Protein AF-A0A965FMN8-F1 (afdb_monomer_lite)

Foldseek 3Di:
DQDDQDDQDDPVCVVVVVVNVVNVVSVVVQVFQKWKDWDFQFKAFAQGKTKDKTFGAPDAPPPPKAKDKDDDPQFDPQWDKGWDQPHHRMIMIMTGRNDNGIDGRPGDMMMMTIGD

Radius of gyration: 18.47 Å; chains: 1; boun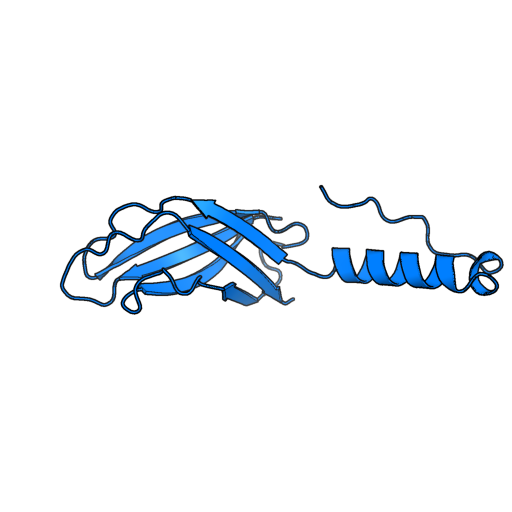ding box: 45×29×51 Å

Sequence (116 aa):
MATPLSAPPGVADLKNFRALESWHQAVQSMLKLTGSRTLDVGSIAAGTTGSFTVTVTGARADAGQTVQVGLPSTVDTGLVPWGTVTADDVVTVYLYNRTGSPIDPVSATYYVRVMP

Secondary structure (DSSP, 8-state):
-PPPPPPPP-TTGGG-HHHHHHHHHHHHHHH--EEEEEE----B-TT-EEEEEEE-TT--TTS--EEEEE--TTS-TTEEEEEEEEETTEEEEEEEE-SSS-B-PPSEEEEEEEE-

Structure (mmCIF, N/CA/C/O backbone):
data_AF-A0A965FMN8-F1
#
_entry.id   AF-A0A965FMN8-F1
#
loop_
_atom_site.group_PDB
_atom_site.id
_atom_site.type_symbol
_atom_site.label_atom_id
_atom_site.label_alt_id
_atom_site.label_comp_id
_atom_site.label_asym_id
_atom_site.label_entity_id
_atom_site.label_seq_id
_atom_site.pdbx_PDB_ins_code
_atom_site.Cartn_x
_atom_site.Cartn_y
_atom_site.Cartn_z
_atom_site.occupancy
_atom_site.B_iso_or_equiv
_atom_site.auth_seq_id
_atom_site.auth_comp_id
_atom_site.auth_asym_id
_atom_site.auth_atom_id
_atom_site.pdbx_PDB_model_num
ATOM 1 N N . MET A 1 1 ? 1.458 5.098 -15.069 1.00 37.97 1 MET A N 1
ATOM 2 C CA . MET A 1 1 ? 1.971 4.363 -16.245 1.00 37.97 1 MET A CA 1
ATOM 3 C C . MET A 1 1 ? 3.474 4.244 -16.082 1.00 37.97 1 MET A C 1
ATOM 5 O O . MET A 1 1 ? 4.097 5.263 -15.815 1.00 37.97 1 MET A O 1
ATOM 9 N N . ALA A 1 2 ? 4.039 3.039 -16.162 1.00 44.38 2 ALA A N 1
ATOM 10 C CA . ALA A 1 2 ? 5.490 2.871 -16.160 1.00 44.38 2 ALA A CA 1
ATOM 11 C C . ALA A 1 2 ? 6.053 3.451 -17.467 1.00 44.38 2 ALA A C 1
ATOM 13 O O . ALA A 1 2 ? 5.593 3.082 -18.547 1.00 44.38 2 ALA A O 1
ATOM 14 N N . THR A 1 3 ? 6.994 4.391 -17.376 1.00 49.03 3 THR A N 1
ATOM 15 C CA . THR A 1 3 ? 7.699 4.905 -18.554 1.00 49.03 3 THR A CA 1
ATOM 16 C C . THR A 1 3 ? 8.500 3.751 -19.157 1.00 49.03 3 THR A C 1
ATOM 18 O O . THR A 1 3 ? 9.293 3.152 -18.427 1.00 49.03 3 THR A O 1
ATOM 21 N N . PRO A 1 4 ? 8.303 3.392 -20.437 1.00 53.75 4 PRO A N 1
ATOM 22 C CA . PRO A 1 4 ? 9.082 2.328 -21.053 1.00 53.75 4 PRO A CA 1
ATOM 23 C C . PRO A 1 4 ? 10.566 2.700 -21.004 1.00 53.75 4 PRO A C 1
ATOM 25 O O . PRO A 1 4 ? 10.942 3.819 -21.362 1.00 53.75 4 PRO A O 1
ATOM 28 N N . LEU A 1 5 ? 11.398 1.771 -20.528 1.00 57.03 5 LEU A N 1
ATOM 29 C CA . LEU A 1 5 ? 12.841 1.958 -20.514 1.00 57.03 5 LEU A CA 1
ATOM 30 C C . LEU A 1 5 ? 13.320 2.109 -21.963 1.00 57.03 5 LEU A C 1
ATOM 32 O O . LEU A 1 5 ? 13.043 1.249 -22.801 1.00 57.03 5 LEU A O 1
ATOM 36 N N . SER A 1 6 ? 14.035 3.189 -22.269 1.00 65.31 6 SER A N 1
ATOM 37 C CA . SER A 1 6 ? 14.788 3.264 -23.519 1.00 65.31 6 SER A CA 1
ATOM 38 C C . SER A 1 6 ? 15.857 2.164 -23.543 1.00 65.31 6 SER A C 1
ATOM 40 O O . SER A 1 6 ? 16.299 1.682 -22.493 1.00 65.31 6 SER A O 1
ATOM 42 N N . ALA A 1 7 ? 16.252 1.737 -24.748 1.00 72.38 7 ALA A N 1
ATOM 43 C CA . ALA A 1 7 ? 17.309 0.745 -24.917 1.00 72.38 7 ALA A CA 1
ATOM 44 C C . ALA A 1 7 ? 18.569 1.147 -24.120 1.00 72.38 7 ALA A C 1
ATOM 46 O O . ALA A 1 7 ? 18.822 2.347 -23.968 1.00 72.38 7 ALA A O 1
ATOM 47 N N . PRO A 1 8 ? 19.347 0.175 -23.604 1.00 72.00 8 PRO A N 1
ATOM 48 C CA . PRO A 1 8 ? 20.572 0.473 -22.875 1.00 72.00 8 PRO A CA 1
ATOM 49 C C . PRO A 1 8 ? 21.473 1.408 -23.697 1.00 72.00 8 PRO A C 1
ATOM 51 O O . PRO A 1 8 ? 21.657 1.150 -24.891 1.00 72.00 8 PRO A O 1
ATOM 54 N N . PRO A 1 9 ? 22.021 2.480 -23.097 1.00 74.31 9 PRO A N 1
ATOM 55 C CA . PRO A 1 9 ? 22.861 3.429 -23.811 1.00 74.31 9 PRO A CA 1
ATOM 56 C C . PRO A 1 9 ? 24.091 2.722 -24.387 1.00 74.31 9 PRO A C 1
ATOM 58 O O . PRO A 1 9 ? 24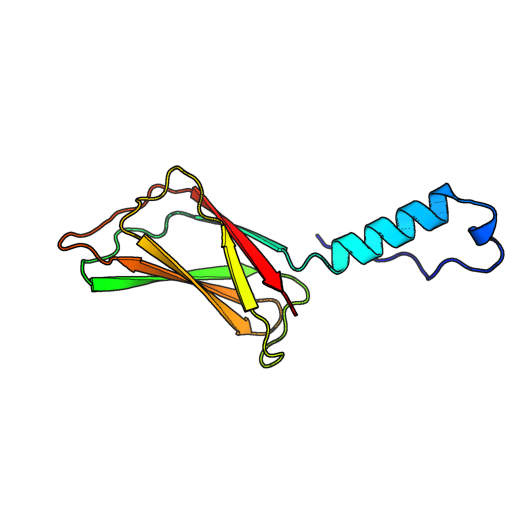.764 1.946 -23.704 1.00 74.31 9 PRO A O 1
ATOM 61 N N . GLY A 1 10 ? 24.370 2.977 -25.664 1.00 74.31 10 GLY A N 1
ATOM 62 C CA . GLY A 1 10 ? 25.506 2.400 -26.374 1.00 74.31 10 GLY A CA 1
ATOM 63 C C . GLY A 1 10 ? 26.791 3.204 -26.174 1.00 74.31 10 GLY A C 1
ATOM 64 O O . GLY A 1 10 ? 26.811 4.281 -25.580 1.00 74.31 10 GLY A O 1
ATOM 65 N N . VAL A 1 11 ? 27.895 2.722 -26.753 1.00 72.31 11 VAL A N 1
ATOM 66 C CA . VAL A 1 11 ? 29.205 3.407 -26.695 1.00 72.31 11 VAL A CA 1
ATOM 67 C C . VAL A 1 11 ? 29.182 4.835 -27.264 1.00 72.31 11 VAL A C 1
ATOM 69 O O . VAL A 1 11 ? 30.000 5.666 -26.876 1.00 72.31 11 VAL A O 1
ATOM 72 N N . ALA A 1 12 ? 28.238 5.139 -28.160 1.00 68.88 12 ALA A N 1
ATOM 73 C CA . ALA A 1 12 ? 28.027 6.479 -28.704 1.00 68.88 12 ALA A CA 1
ATOM 74 C C . ALA A 1 12 ? 27.345 7.429 -27.698 1.00 68.88 12 ALA A C 1
ATOM 76 O O . ALA A 1 12 ? 27.663 8.619 -27.668 1.00 68.88 12 ALA A O 1
ATOM 77 N N . ASP A 1 13 ? 26.476 6.899 -26.833 1.00 67.94 13 ASP A N 1
ATOM 78 C CA . ASP A 1 13 ? 25.702 7.660 -25.844 1.00 67.94 13 ASP A CA 1
ATOM 79 C C . ASP A 1 13 ? 26.523 8.013 -24.600 1.00 67.94 13 ASP A C 1
ATOM 81 O O . ASP A 1 13 ? 26.201 8.975 -23.907 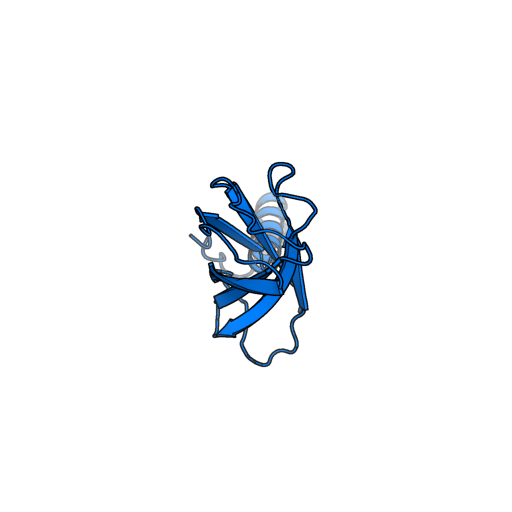1.00 67.94 13 ASP A O 1
ATOM 85 N N . LEU A 1 14 ? 27.643 7.317 -24.359 1.00 64.81 14 LEU A N 1
ATOM 86 C CA . LEU A 1 14 ? 28.608 7.663 -23.303 1.00 64.81 14 LEU A CA 1
ATOM 87 C C . LEU A 1 14 ? 29.132 9.102 -23.430 1.00 64.81 14 LEU A C 1
ATOM 89 O O . LEU A 1 14 ? 29.496 9.722 -22.433 1.00 64.81 14 LEU A O 1
ATOM 93 N N . LYS A 1 15 ? 29.161 9.650 -24.652 1.00 76.25 15 LYS A N 1
ATOM 94 C CA . LYS A 1 15 ? 29.563 11.043 -24.905 1.00 76.25 15 LYS A CA 1
ATOM 95 C C . LYS A 1 15 ? 28.436 12.046 -24.631 1.00 76.25 15 LYS A C 1
ATOM 97 O O . LYS A 1 15 ? 28.705 13.239 -24.518 1.00 76.25 15 LYS A O 1
ATOM 102 N N . ASN A 1 16 ? 27.192 11.582 -24.510 1.00 80.56 16 ASN A N 1
ATOM 103 C CA . ASN A 1 16 ? 26.020 12.393 -24.204 1.00 80.56 16 ASN A CA 1
ATOM 104 C C . ASN A 1 16 ? 25.553 12.138 -22.763 1.00 80.56 16 ASN A C 1
ATOM 106 O O . ASN A 1 16 ? 24.628 11.368 -22.500 1.00 80.56 16 ASN A O 1
ATOM 110 N N . PHE A 1 17 ? 26.184 12.837 -21.818 1.00 77.69 17 PHE A N 1
ATOM 111 C CA . PHE A 1 17 ? 25.937 12.663 -20.383 1.00 77.69 17 PHE A CA 1
ATOM 112 C C . PHE A 1 17 ? 24.455 12.795 -19.983 1.00 77.69 17 PHE A C 1
ATOM 114 O O . PHE A 1 17 ? 24.002 12.074 -19.100 1.00 77.69 17 PHE A O 1
ATOM 121 N N . ARG A 1 18 ? 23.675 13.658 -20.656 1.00 79.12 18 ARG A N 1
ATOM 122 C CA . ARG A 1 18 ? 22.247 13.869 -20.350 1.00 79.12 18 ARG A CA 1
ATOM 123 C C . ARG A 1 18 ? 21.384 12.665 -20.721 1.00 79.12 18 ARG A C 1
ATOM 125 O O . ARG A 1 18 ? 20.431 12.349 -20.009 1.00 79.12 18 ARG A O 1
ATOM 132 N N . ALA A 1 19 ? 21.706 12.001 -21.831 1.00 77.00 19 ALA A N 1
ATOM 133 C CA . ALA A 1 19 ? 21.002 10.796 -22.262 1.00 77.00 19 ALA A CA 1
ATOM 134 C C . ALA A 1 19 ? 21.281 9.628 -21.304 1.00 77.00 19 ALA A C 1
ATOM 136 O O . ALA A 1 19 ? 20.352 8.937 -20.886 1.00 77.00 19 ALA A O 1
ATOM 137 N N . LEU A 1 20 ? 22.542 9.474 -20.888 1.00 79.75 20 LEU A N 1
ATOM 138 C CA . LEU A 1 20 ? 22.956 8.476 -19.900 1.00 79.75 20 LEU A CA 1
ATOM 139 C C . LEU A 1 20 ? 22.295 8.711 -18.530 1.00 79.75 20 LEU A C 1
ATOM 141 O O . LEU A 1 20 ? 21.773 7.779 -17.922 1.00 79.75 20 LEU A O 1
ATOM 145 N N . GLU A 1 21 ? 22.278 9.959 -18.057 1.00 82.69 21 GLU A N 1
ATOM 146 C CA . GLU A 1 21 ? 21.626 10.338 -16.799 1.00 82.69 21 GLU A CA 1
ATOM 147 C C . GLU A 1 21 ? 20.123 10.036 -16.824 1.00 82.69 21 GLU A C 1
ATOM 149 O O . GLU A 1 21 ? 19.599 9.424 -15.893 1.00 82.69 21 GLU A O 1
ATOM 154 N N . SER A 1 22 ? 19.439 10.400 -17.911 1.00 80.06 22 SER A N 1
ATOM 155 C CA . SER A 1 22 ? 18.003 10.141 -18.073 1.00 80.06 22 SER A CA 1
ATOM 156 C C . SER A 1 22 ? 17.690 8.642 -18.046 1.00 80.06 22 SER A C 1
ATOM 158 O O . SER A 1 22 ? 16.703 8.227 -17.436 1.00 80.06 22 SER A O 1
ATOM 160 N N . TRP A 1 23 ? 18.548 7.813 -18.651 1.00 79.94 23 TRP A N 1
ATOM 161 C CA . TRP A 1 23 ? 18.410 6.357 -18.605 1.00 79.94 23 TRP A CA 1
ATOM 162 C C . TRP A 1 23 ? 18.608 5.803 -17.188 1.00 79.94 23 TRP A C 1
ATOM 164 O O . TRP A 1 23 ? 17.763 5.048 -16.710 1.00 79.94 23 TRP A O 1
ATOM 174 N N . HIS A 1 24 ? 19.654 6.224 -16.466 1.00 80.81 24 HIS A N 1
ATOM 175 C CA . HIS A 1 24 ? 19.859 5.810 -15.071 1.00 80.81 24 HIS A CA 1
ATOM 176 C C . HIS A 1 24 ? 18.698 6.220 -14.162 1.00 80.81 24 HIS A C 1
ATOM 178 O O . HIS A 1 24 ? 18.254 5.420 -13.338 1.00 80.81 24 HIS A O 1
ATOM 184 N N . GLN A 1 25 ? 18.170 7.436 -14.325 1.00 79.75 25 GLN A N 1
ATOM 185 C CA . GLN A 1 25 ? 17.001 7.897 -13.574 1.00 79.75 25 GLN A CA 1
ATOM 186 C C . GLN A 1 25 ? 15.750 7.072 -13.909 1.00 79.75 25 GLN A C 1
ATOM 188 O O . GLN A 1 25 ? 14.978 6.751 -13.005 1.00 79.75 25 GLN A O 1
ATOM 193 N N . ALA A 1 26 ? 15.565 6.674 -15.173 1.00 71.81 26 ALA A N 1
ATOM 194 C CA . ALA A 1 26 ? 14.474 5.793 -15.584 1.00 71.81 26 ALA A CA 1
ATOM 195 C C . ALA A 1 26 ? 14.607 4.389 -14.970 1.00 71.81 26 ALA A C 1
ATOM 197 O O . ALA A 1 26 ? 13.645 3.901 -14.375 1.00 71.81 26 ALA A O 1
ATOM 198 N N . VAL A 1 27 ? 15.801 3.782 -15.018 1.00 75.06 27 VAL A N 1
ATOM 199 C CA . VAL A 1 27 ? 16.093 2.496 -14.354 1.00 75.06 27 VAL A CA 1
ATOM 200 C C . VAL A 1 27 ? 15.830 2.599 -12.853 1.00 75.06 27 VAL A C 1
ATOM 202 O O . VAL A 1 27 ? 15.112 1.779 -12.287 1.00 75.06 27 VAL A O 1
ATOM 205 N N . GLN A 1 28 ? 16.357 3.637 -12.202 1.00 76.75 28 GLN A N 1
ATOM 206 C CA . GLN A 1 28 ? 16.166 3.857 -10.772 1.00 76.75 28 GLN A CA 1
ATOM 207 C C . GLN A 1 28 ? 14.686 4.051 -10.422 1.00 76.75 28 GLN A C 1
ATOM 209 O O . GLN A 1 28 ? 14.237 3.549 -9.397 1.00 76.75 28 GLN A O 1
ATOM 214 N N . SER A 1 29 ? 13.922 4.764 -11.252 1.00 67.25 29 SER A N 1
ATOM 215 C CA . SER A 1 29 ? 12.480 4.951 -11.069 1.00 67.25 29 SER A CA 1
ATOM 216 C C . SER A 1 29 ? 11.708 3.638 -11.214 1.00 67.25 29 SER A C 1
ATOM 218 O O . SER A 1 29 ? 10.820 3.370 -10.414 1.00 67.25 29 SER A O 1
ATOM 220 N N . MET A 1 30 ? 12.084 2.775 -12.163 1.00 65.38 30 MET A N 1
ATOM 221 C CA . MET A 1 30 ? 11.494 1.434 -12.287 1.00 65.38 30 MET A CA 1
ATOM 222 C C . MET A 1 30 ? 11.844 0.526 -11.103 1.00 65.38 30 MET A C 1
ATOM 224 O O . MET A 1 30 ? 11.021 -0.281 -10.685 1.00 65.38 30 MET A O 1
ATOM 228 N N . LEU A 1 31 ? 13.041 0.678 -10.532 1.00 70.88 31 LEU A N 1
ATOM 229 C CA . LEU A 1 31 ? 13.449 -0.030 -9.315 1.00 70.88 31 LEU A CA 1
ATOM 230 C C . LEU A 1 31 ? 12.814 0.549 -8.041 1.00 70.88 31 LEU A C 1
ATOM 232 O O . LEU A 1 31 ? 12.856 -0.094 -6.990 1.00 70.88 31 LEU A O 1
ATOM 236 N N . LYS A 1 32 ? 12.208 1.744 -8.096 1.00 76.81 32 LYS A N 1
ATOM 237 C CA . LYS A 1 32 ? 11.358 2.242 -7.009 1.00 76.81 32 LYS A CA 1
ATOM 238 C C . LYS A 1 32 ? 10.040 1.477 -7.063 1.00 76.81 32 LYS A C 1
ATOM 240 O O . LYS A 1 32 ? 9.070 1.928 -7.663 1.00 76.81 32 LYS A O 1
ATOM 245 N N . LEU A 1 33 ? 10.013 0.325 -6.396 1.00 85.31 33 LEU A N 1
ATOM 246 C CA . LEU A 1 33 ? 8.805 -0.461 -6.156 1.00 85.31 33 LEU A CA 1
ATOM 247 C C . LEU A 1 33 ? 7.884 0.299 -5.189 1.00 85.31 33 LEU A C 1
ATOM 249 O O . LEU A 1 33 ? 7.785 -0.004 -4.002 1.00 85.31 33 LEU A O 1
ATOM 253 N N . THR A 1 34 ? 7.258 1.360 -5.682 1.00 90.31 34 THR A N 1
ATOM 254 C CA . THR A 1 34 ? 6.361 2.224 -4.916 1.00 90.31 34 THR A CA 1
ATOM 255 C C . THR A 1 34 ? 4.997 2.284 -5.575 1.00 90.31 34 THR A C 1
ATOM 257 O O . THR A 1 34 ? 4.901 2.323 -6.800 1.00 90.31 34 THR A O 1
ATOM 260 N N . GLY A 1 35 ? 3.949 2.338 -4.765 1.00 89.50 35 GLY A N 1
ATOM 261 C CA . GLY A 1 35 ? 2.581 2.551 -5.218 1.00 89.50 35 GLY A CA 1
ATOM 262 C C . GLY A 1 35 ? 1.810 3.394 -4.218 1.00 89.50 35 GLY A C 1
ATOM 263 O O . GLY A 1 35 ? 2.225 3.571 -3.070 1.00 89.50 35 GLY A O 1
ATOM 264 N N . SER A 1 36 ? 0.682 3.932 -4.653 1.00 92.88 36 SER A N 1
ATOM 265 C CA . SER A 1 36 ? -0.242 4.621 -3.767 1.00 92.88 36 SER A CA 1
ATOM 266 C C . SER A 1 36 ? -1.677 4.378 -4.191 1.00 92.88 36 SER A C 1
ATOM 268 O O . SER A 1 36 ? -1.967 4.085 -5.353 1.00 92.88 36 SER A O 1
ATOM 270 N N . ARG A 1 37 ? -2.584 4.481 -3.223 1.00 92.62 37 ARG A N 1
ATOM 271 C CA . ARG A 1 37 ? -4.019 4.401 -3.469 1.00 92.62 37 ARG A CA 1
ATOM 272 C C . ARG A 1 37 ? -4.746 5.335 -2.521 1.00 92.62 37 ARG A C 1
ATOM 274 O O . ARG A 1 37 ? -4.501 5.315 -1.317 1.00 92.62 37 ARG A O 1
ATOM 281 N N . THR A 1 38 ? -5.648 6.133 -3.075 1.00 93.31 38 THR A N 1
ATOM 282 C CA . THR A 1 38 ? -6.606 6.918 -2.300 1.00 93.31 38 THR A CA 1
ATOM 283 C C . THR A 1 38 ? -7.878 6.105 -2.162 1.00 93.31 38 THR A C 1
ATOM 285 O O . THR A 1 38 ? -8.451 5.683 -3.169 1.00 93.31 38 THR A O 1
ATOM 288 N N . LEU A 1 39 ? -8.287 5.841 -0.927 1.00 92.69 39 LEU A N 1
ATOM 289 C CA . LEU A 1 39 ? -9.549 5.174 -0.647 1.00 92.69 39 LEU A CA 1
ATOM 290 C C . LEU A 1 39 ? -10.068 5.526 0.745 1.00 92.69 39 LEU A C 1
ATOM 292 O O . LEU A 1 39 ? -9.300 5.904 1.632 1.00 92.69 39 LEU A O 1
ATOM 296 N N . ASP A 1 40 ? -11.368 5.318 0.907 1.00 91.69 40 ASP A N 1
ATOM 297 C CA . ASP A 1 40 ? -12.023 5.133 2.192 1.00 91.69 40 ASP A CA 1
ATOM 298 C C . ASP A 1 40 ? -12.018 3.633 2.527 1.00 91.69 40 ASP A C 1
ATOM 300 O O . ASP A 1 40 ? -12.449 2.813 1.711 1.00 91.69 40 ASP A O 1
ATOM 304 N N . VAL A 1 41 ? -11.464 3.271 3.685 1.00 88.06 41 VAL A N 1
ATOM 305 C CA . VAL A 1 41 ? -11.405 1.871 4.146 1.00 88.06 41 VAL A CA 1
ATOM 306 C C . VAL A 1 41 ? -12.721 1.470 4.827 1.00 88.06 41 VAL A C 1
ATOM 308 O O . VAL A 1 41 ? -13.013 0.278 4.934 1.00 88.06 41 VAL A O 1
ATOM 311 N N . GLY A 1 42 ? -13.529 2.454 5.233 1.00 90.56 42 GLY A N 1
ATOM 312 C CA . GLY A 1 42 ? -14.711 2.284 6.062 1.00 90.56 42 GLY A CA 1
ATOM 313 C C . GLY A 1 42 ? -14.377 1.909 7.506 1.00 90.56 42 GLY A C 1
ATOM 314 O O . GLY A 1 42 ? -13.222 1.696 7.884 1.00 90.56 42 GLY A O 1
ATOM 315 N N . SER A 1 43 ? -15.426 1.785 8.318 1.00 94.00 43 SER A N 1
ATOM 316 C CA . SER A 1 43 ? -15.294 1.492 9.743 1.00 94.00 43 SER A CA 1
ATOM 317 C C . SER A 1 43 ? -14.673 0.116 10.014 1.00 94.00 43 SER A C 1
ATOM 319 O O . SER A 1 43 ? -15.165 -0.918 9.557 1.00 94.00 43 SER A O 1
ATOM 321 N N . ILE A 1 44 ? -13.614 0.103 10.824 1.00 95.38 44 ILE A N 1
ATOM 322 C CA . ILE A 1 44 ? -12.912 -1.089 11.301 1.00 95.38 44 ILE A CA 1
ATOM 323 C C . ILE A 1 44 ? -13.290 -1.311 12.766 1.00 95.38 44 ILE A C 1
ATOM 325 O O . ILE A 1 44 ? -12.953 -0.507 13.642 1.00 95.38 44 ILE A O 1
ATOM 329 N N . ALA A 1 45 ? -13.972 -2.421 13.052 1.00 95.69 45 ALA A N 1
ATOM 330 C CA . ALA A 1 45 ? -14.393 -2.773 14.406 1.00 95.69 45 ALA A CA 1
ATOM 331 C C . ALA A 1 45 ? -13.197 -2.991 15.354 1.00 95.69 45 ALA A C 1
ATOM 333 O O . ALA A 1 45 ? -12.088 -3.325 14.925 1.00 95.69 45 ALA A O 1
ATOM 334 N N . ALA A 1 46 ? -13.433 -2.828 16.656 1.00 95.38 46 ALA A N 1
ATOM 335 C CA . ALA A 1 46 ? -12.425 -3.037 17.694 1.00 95.38 46 ALA A CA 1
ATOM 336 C C . ALA A 1 46 ? -11.811 -4.446 17.615 1.00 95.38 46 ALA A C 1
ATOM 338 O O . ALA A 1 46 ? -12.537 -5.436 17.523 1.00 95.38 46 ALA A O 1
ATOM 339 N N . GLY A 1 47 ? -10.478 -4.539 17.640 1.00 93.38 47 GLY A N 1
ATOM 340 C CA . GLY A 1 47 ? -9.755 -5.813 17.571 1.00 93.38 47 GLY A CA 1
ATOM 341 C C . GLY A 1 47 ? -9.818 -6.521 16.214 1.00 93.38 47 GLY A C 1
ATOM 342 O O . GLY A 1 47 ? -9.428 -7.684 16.123 1.00 93.38 47 GLY A O 1
ATOM 343 N N . THR A 1 48 ? -10.300 -5.855 15.160 1.00 95.94 48 THR A N 1
ATOM 344 C CA . THR A 1 48 ? -10.388 -6.427 13.806 1.00 95.94 48 THR A CA 1
ATOM 345 C C . THR A 1 48 ? -9.429 -5.752 12.829 1.00 95.94 48 THR A C 1
ATOM 347 O O . THR A 1 48 ? -8.762 -4.762 13.148 1.00 95.94 48 THR A O 1
ATOM 350 N N . THR A 1 49 ? -9.336 -6.320 11.626 1.00 95.88 49 THR A N 1
ATOM 351 C CA . THR A 1 49 ? -8.446 -5.856 10.564 1.00 95.88 49 THR A CA 1
ATOM 352 C C . THR A 1 49 ? -9.247 -5.486 9.324 1.00 95.88 49 THR A C 1
ATOM 354 O O . THR A 1 49 ? -9.969 -6.319 8.782 1.00 95.88 49 THR A O 1
ATOM 357 N N . GLY A 1 50 ? -9.077 -4.250 8.856 1.00 93.94 50 GLY A N 1
ATOM 358 C CA . GLY A 1 50 ? -9.470 -3.842 7.509 1.00 93.94 50 GLY A CA 1
ATOM 359 C C . GLY A 1 50 ? -8.330 -4.098 6.524 1.00 93.94 50 GLY A C 1
ATOM 360 O O . GLY A 1 50 ? -7.159 -4.047 6.904 1.00 93.94 50 GLY A O 1
ATOM 361 N N . SER A 1 51 ? -8.644 -4.362 5.257 1.00 94.75 51 SER A N 1
ATOM 362 C CA . SER A 1 51 ? -7.624 -4.602 4.229 1.00 94.75 51 SER A CA 1
ATOM 363 C C . SER A 1 51 ? -8.008 -4.024 2.877 1.00 94.75 51 SER A C 1
ATOM 365 O O . SER A 1 51 ? -9.180 -4.037 2.502 1.00 94.75 51 SER A O 1
ATOM 367 N N . PHE A 1 52 ? -7.011 -3.592 2.112 1.00 94.25 52 PHE A N 1
ATOM 368 C CA . PHE A 1 52 ? -7.176 -3.141 0.734 1.00 94.25 52 PHE A CA 1
ATOM 369 C C . PHE A 1 52 ? -5.918 -3.424 -0.087 1.00 94.25 52 PHE A C 1
ATOM 371 O O . PHE A 1 52 ? -4.833 -3.636 0.447 1.00 94.25 52 PHE A O 1
ATOM 378 N N . THR A 1 53 ? -6.052 -3.406 -1.409 1.00 95.88 53 THR A N 1
ATOM 379 C CA . THR A 1 53 ? -4.947 -3.680 -2.334 1.00 95.88 53 THR A CA 1
ATOM 380 C C . THR A 1 53 ? -4.369 -2.402 -2.936 1.00 95.88 53 THR A C 1
ATOM 382 O O . THR A 1 53 ? -5.089 -1.436 -3.193 1.00 95.88 53 THR A O 1
ATOM 385 N N . VAL A 1 54 ? -3.067 -2.393 -3.198 1.00 94.00 54 VAL A N 1
ATOM 386 C CA . VAL A 1 54 ? -2.340 -1.330 -3.897 1.00 94.00 54 VAL A CA 1
ATOM 387 C C . VAL A 1 54 ? -1.502 -1.973 -4.993 1.00 94.00 54 VAL A C 1
ATOM 389 O O . VAL A 1 54 ? -0.810 -2.963 -4.759 1.00 94.00 54 VAL A O 1
ATOM 392 N N . THR A 1 55 ? -1.557 -1.410 -6.196 1.00 93.12 55 THR A N 1
ATOM 393 C CA . THR A 1 55 ? -0.731 -1.870 -7.314 1.00 93.12 55 THR A CA 1
ATOM 394 C C . THR A 1 55 ? 0.680 -1.306 -7.169 1.00 93.12 55 THR A C 1
ATOM 396 O O . THR A 1 55 ? 0.859 -0.087 -7.114 1.00 93.12 55 THR A O 1
ATOM 399 N N . VAL A 1 56 ? 1.677 -2.188 -7.116 1.00 89.94 56 VAL A N 1
ATOM 400 C CA . VAL A 1 56 ? 3.103 -1.839 -7.075 1.00 89.94 56 VAL A CA 1
ATOM 401 C C . VAL A 1 56 ? 3.811 -2.628 -8.165 1.00 89.94 56 VAL A C 1
ATOM 403 O O . VAL A 1 56 ? 4.179 -3.782 -7.975 1.00 89.94 56 VAL A O 1
ATOM 406 N N . THR A 1 57 ? 3.991 -2.008 -9.327 1.00 87.50 57 THR A N 1
ATOM 407 C CA . THR A 1 57 ? 4.626 -2.660 -10.477 1.00 87.50 57 THR A CA 1
ATOM 408 C C . THR A 1 57 ? 6.056 -3.090 -10.142 1.00 87.50 57 THR A C 1
ATOM 410 O O . THR A 1 57 ? 6.842 -2.295 -9.634 1.00 87.50 57 THR A O 1
ATOM 413 N N . GLY A 1 58 ? 6.385 -4.346 -10.438 1.00 82.62 58 GLY A N 1
ATOM 414 C CA . GLY A 1 58 ? 7.660 -4.990 -10.125 1.00 82.62 58 GLY A CA 1
ATOM 415 C C . GLY A 1 58 ? 7.676 -5.754 -8.797 1.00 82.62 58 GLY A C 1
ATOM 416 O O . GLY A 1 58 ? 8.650 -6.457 -8.529 1.00 82.62 58 GLY A O 1
ATOM 417 N N . ALA A 1 59 ? 6.622 -5.665 -7.977 1.00 86.38 59 ALA A N 1
ATOM 418 C CA . ALA A 1 59 ? 6.467 -6.556 -6.830 1.00 86.38 59 ALA A CA 1
ATOM 419 C C . ALA A 1 59 ? 6.235 -7.994 -7.325 1.00 86.38 59 ALA A C 1
ATOM 421 O O . ALA A 1 59 ? 5.561 -8.213 -8.337 1.00 86.38 59 ALA A O 1
ATOM 422 N N . ARG A 1 60 ? 6.824 -8.975 -6.648 1.00 86.94 60 ARG A N 1
ATOM 423 C CA . ARG A 1 60 ? 6.730 -10.390 -7.018 1.00 86.94 60 ARG A CA 1
ATOM 424 C C . ARG A 1 60 ? 6.251 -11.199 -5.834 1.00 86.94 60 ARG A C 1
ATOM 426 O O . ARG A 1 60 ? 6.797 -11.064 -4.734 1.00 86.94 60 ARG A O 1
ATOM 433 N N . ALA A 1 61 ? 5.247 -12.037 -6.076 1.00 82.44 61 ALA A N 1
ATOM 434 C CA . ALA A 1 61 ? 4.867 -13.042 -5.097 1.00 82.44 61 ALA A CA 1
ATOM 435 C C . ALA A 1 61 ? 6.090 -13.926 -4.788 1.00 82.44 61 ALA A C 1
ATOM 437 O O . ALA A 1 61 ? 6.930 -14.168 -5.655 1.00 82.44 61 ALA A O 1
ATOM 438 N N . ASP A 1 62 ? 6.232 -14.336 -3.529 1.00 81.25 62 ASP A N 1
ATOM 439 C CA . ASP A 1 62 ? 7.270 -15.270 -3.065 1.00 81.25 62 ASP A CA 1
ATOM 440 C C . ASP A 1 62 ? 8.735 -14.801 -3.171 1.00 81.25 62 ASP A C 1
ATOM 442 O O . ASP A 1 62 ? 9.652 -15.551 -2.841 1.00 81.25 62 ASP A O 1
ATOM 446 N N . ALA A 1 63 ? 8.993 -13.539 -3.530 1.00 82.62 63 ALA A N 1
ATOM 447 C CA . ALA A 1 63 ? 10.349 -12.981 -3.575 1.00 82.62 63 ALA A CA 1
ATOM 448 C C . ALA A 1 63 ? 10.884 -12.514 -2.201 1.00 82.62 63 ALA A C 1
ATOM 450 O O . ALA A 1 63 ? 11.908 -11.842 -2.142 1.00 82.62 63 ALA A O 1
ATOM 451 N N . GLY A 1 64 ? 10.196 -12.833 -1.095 1.00 80.88 64 GLY A N 1
ATOM 452 C CA . GLY A 1 64 ? 10.621 -12.456 0.264 1.00 80.88 64 GLY A CA 1
ATOM 453 C C . GLY A 1 64 ? 10.631 -10.945 0.534 1.00 80.88 64 GLY A C 1
ATOM 454 O O . GLY A 1 64 ? 11.269 -10.495 1.482 1.00 80.88 64 GLY A O 1
ATOM 455 N N . GLN A 1 65 ? 9.930 -10.166 -0.293 1.00 85.75 65 GLN A N 1
ATOM 456 C CA . GLN A 1 65 ? 9.988 -8.708 -0.268 1.00 85.75 65 GLN A CA 1
ATOM 457 C C . GLN A 1 65 ? 9.316 -8.146 0.986 1.00 85.75 65 GLN A C 1
ATOM 459 O O . GLN A 1 65 ? 8.226 -8.571 1.382 1.00 85.75 65 GLN A O 1
ATOM 464 N N . THR A 1 66 ? 9.935 -7.132 1.582 1.00 89.75 66 THR A N 1
ATOM 465 C CA . THR A 1 66 ? 9.354 -6.416 2.722 1.00 89.75 66 THR A CA 1
ATOM 466 C C . THR A 1 66 ? 8.525 -5.233 2.240 1.00 89.75 66 THR A C 1
ATOM 468 O O . THR A 1 66 ? 8.835 -4.595 1.234 1.00 89.75 66 THR A O 1
ATOM 471 N N . VAL A 1 67 ? 7.440 -4.931 2.953 1.00 92.88 67 VAL A N 1
ATOM 472 C CA . VAL A 1 67 ? 6.536 -3.833 2.604 1.00 92.88 67 VAL A CA 1
ATOM 473 C C . VAL A 1 67 ? 6.544 -2.796 3.712 1.00 92.88 67 VAL A C 1
ATOM 475 O O . VAL A 1 67 ? 6.153 -3.066 4.845 1.00 92.88 67 VAL A O 1
ATOM 478 N N . GLN A 1 68 ? 6.934 -1.578 3.359 1.00 92.75 68 GLN A N 1
ATOM 479 C CA . GLN A 1 68 ? 6.771 -0.408 4.201 1.00 92.75 68 GLN A CA 1
ATOM 480 C C . GLN A 1 68 ? 5.496 0.333 3.794 1.00 92.75 68 GLN A C 1
ATOM 482 O O . GLN A 1 68 ? 5.336 0.744 2.641 1.00 92.75 68 GLN A O 1
ATOM 487 N N . VAL A 1 69 ? 4.602 0.537 4.760 1.00 92.62 69 VAL A N 1
ATOM 488 C CA . VAL A 1 69 ? 3.367 1.305 4.579 1.00 92.62 69 VAL A CA 1
ATOM 489 C C . VAL A 1 69 ? 3.569 2.711 5.138 1.00 92.62 69 VAL A C 1
ATOM 491 O O . VAL A 1 69 ? 3.914 2.887 6.305 1.00 92.62 69 VAL A O 1
ATOM 494 N N . GLY A 1 70 ? 3.369 3.718 4.294 1.00 89.94 70 GLY A N 1
ATOM 495 C CA . GLY A 1 70 ? 3.321 5.124 4.673 1.00 89.94 70 GLY A CA 1
ATOM 496 C C . GLY A 1 70 ? 1.879 5.551 4.916 1.00 89.94 70 GLY A C 1
ATOM 497 O O . GLY A 1 70 ? 1.096 5.664 3.970 1.00 89.94 70 GLY A O 1
ATOM 498 N N . LEU A 1 71 ? 1.542 5.796 6.182 1.00 86.88 71 LEU A N 1
ATOM 499 C CA . LEU A 1 71 ? 0.259 6.367 6.576 1.00 86.88 71 LEU A CA 1
ATOM 500 C C . LEU A 1 71 ? 0.298 7.899 6.458 1.00 86.88 71 LEU A C 1
ATOM 502 O O . LEU A 1 71 ? 1.277 8.514 6.889 1.00 86.88 71 LEU A O 1
ATOM 506 N N . PRO A 1 72 ? -0.751 8.536 5.920 1.00 85.88 72 PRO A N 1
ATOM 507 C CA . PRO A 1 72 ? -0.905 9.978 6.026 1.00 85.88 72 PRO A CA 1
ATOM 508 C C . PRO A 1 72 ? -1.200 10.374 7.479 1.00 85.88 72 PRO A C 1
ATOM 510 O O . PRO A 1 72 ? -1.812 9.618 8.231 1.00 85.88 72 PRO A O 1
ATOM 513 N N . SER A 1 73 ? -0.801 11.587 7.869 1.00 85.19 73 SER A N 1
ATOM 514 C CA . SER A 1 73 ? -0.969 12.110 9.237 1.00 85.19 73 SER A CA 1
ATOM 515 C C . SER A 1 73 ? -2.427 12.238 9.691 1.00 85.19 73 SER A C 1
ATOM 517 O O . SER A 1 73 ? -2.683 12.465 10.868 1.00 85.19 73 SER A O 1
ATOM 519 N N . THR A 1 74 ? -3.375 12.121 8.761 1.00 83.50 74 THR A N 1
ATOM 520 C CA . THR A 1 74 ? -4.818 12.161 9.009 1.00 83.50 74 THR A CA 1
ATOM 521 C C . THR A 1 74 ? -5.389 10.830 9.496 1.00 83.50 74 THR A C 1
ATOM 523 O O . THR A 1 74 ? -6.534 10.806 9.936 1.00 83.50 74 THR A O 1
ATOM 526 N N . VAL A 1 75 ? -4.643 9.723 9.387 1.00 84.56 75 VAL A N 1
ATOM 527 C CA . VAL A 1 75 ? -5.101 8.405 9.850 1.00 84.56 75 VAL A CA 1
ATOM 528 C C . VAL A 1 75 ? -4.915 8.284 11.362 1.00 84.56 75 VAL A C 1
ATOM 530 O O . VAL A 1 75 ? -3.895 8.698 11.909 1.00 84.56 75 VAL A O 1
ATOM 533 N N . ASP A 1 76 ? -5.912 7.701 12.031 1.00 88.19 76 ASP A N 1
ATOM 534 C CA . ASP A 1 76 ? -5.928 7.522 13.481 1.00 88.19 76 ASP A CA 1
ATOM 535 C C . ASP A 1 76 ? -4.740 6.674 13.979 1.00 88.19 76 ASP A C 1
ATOM 537 O O . ASP A 1 76 ? -4.436 5.602 13.451 1.00 88.19 76 ASP A O 1
ATOM 541 N N . THR A 1 77 ? -4.086 7.135 15.048 1.00 88.00 77 THR A N 1
ATOM 542 C CA . THR A 1 77 ? -2.932 6.471 15.688 1.00 88.00 77 THR A CA 1
ATOM 543 C C . THR A 1 77 ? -3.255 5.129 16.369 1.00 88.00 77 THR A C 1
ATOM 545 O O . THR A 1 77 ? -2.355 4.396 16.794 1.00 88.00 77 THR A O 1
ATOM 548 N N . GLY A 1 78 ? -4.538 4.795 16.503 1.00 90.31 78 GLY A N 1
ATOM 549 C CA . GLY A 1 78 ? -5.043 3.495 16.930 1.00 90.31 78 GLY A CA 1
ATOM 550 C C . GLY A 1 78 ? -4.934 2.409 15.856 1.00 90.31 78 GLY A C 1
ATOM 551 O O . GLY A 1 78 ? -5.098 1.231 16.180 1.00 90.31 78 GLY A O 1
ATOM 552 N N . LEU A 1 79 ? -4.624 2.770 14.607 1.00 92.25 79 LEU A N 1
ATOM 553 C CA . LEU A 1 79 ? -4.442 1.820 13.514 1.00 92.25 79 LEU A CA 1
ATOM 554 C C . LEU A 1 79 ? -2.973 1.424 13.354 1.00 92.25 79 LEU A C 1
ATOM 556 O O . LEU A 1 79 ? -2.086 2.267 13.225 1.00 92.25 79 LEU A O 1
ATOM 560 N N . VAL A 1 80 ? -2.721 0.116 13.333 1.00 93.50 80 VAL A N 1
ATOM 561 C CA . VAL A 1 80 ? -1.392 -0.458 13.085 1.00 93.50 80 VAL A CA 1
ATOM 562 C C . VAL A 1 80 ? -1.351 -0.996 11.655 1.00 93.50 80 VAL A C 1
ATOM 564 O O . VAL A 1 80 ? -2.077 -1.950 11.361 1.00 93.50 80 VAL A O 1
ATOM 567 N N . PRO A 1 81 ? -0.539 -0.409 10.757 1.00 93.38 81 PRO A N 1
ATOM 568 C CA . PRO A 1 81 ? -0.451 -0.850 9.377 1.00 93.38 81 PRO A CA 1
ATOM 569 C C . PRO A 1 81 ? 0.597 -1.954 9.195 1.00 93.38 81 PRO A C 1
ATOM 571 O O . PRO A 1 81 ? 1.672 -1.917 9.794 1.00 93.38 81 PRO A O 1
ATOM 574 N N . TRP A 1 82 ? 0.337 -2.884 8.283 1.00 94.19 82 TRP A N 1
ATOM 575 C CA . TRP A 1 82 ? 1.372 -3.706 7.647 1.00 94.19 82 TRP A CA 1
ATOM 576 C C . TRP A 1 82 ? 0.948 -4.039 6.222 1.00 94.19 82 TRP A C 1
ATOM 578 O O . TRP A 1 82 ? -0.199 -3.818 5.835 1.00 94.19 82 TRP A O 1
ATOM 588 N N . GLY A 1 83 ? 1.872 -4.549 5.416 1.00 93.69 83 GLY A N 1
ATOM 589 C CA . GLY A 1 83 ? 1.556 -4.978 4.063 1.00 93.69 83 GLY A CA 1
ATOM 590 C C . GLY A 1 83 ? 2.287 -6.249 3.678 1.00 93.69 83 GLY A C 1
ATOM 591 O O . GLY A 1 83 ? 3.326 -6.581 4.246 1.00 93.69 83 GLY A O 1
ATOM 592 N N . THR A 1 84 ? 1.731 -6.958 2.704 1.00 93.94 84 THR A N 1
ATOM 593 C CA . THR A 1 84 ? 2.321 -8.166 2.121 1.00 93.94 84 THR A CA 1
ATOM 594 C C . THR A 1 84 ? 2.112 -8.153 0.615 1.00 93.94 84 THR A C 1
ATOM 596 O O . THR A 1 84 ? 1.033 -7.784 0.146 1.00 93.94 84 THR A O 1
ATOM 599 N N . VAL A 1 85 ? 3.107 -8.591 -0.152 1.00 93.69 85 VAL A N 1
ATOM 600 C CA . VAL A 1 85 ? 2.924 -8.857 -1.584 1.00 93.69 85 VAL A CA 1
ATOM 601 C C . VAL A 1 85 ? 2.101 -10.137 -1.711 1.00 93.69 85 VAL A C 1
ATOM 603 O O . VAL A 1 85 ? 2.555 -11.200 -1.302 1.00 93.69 85 VAL A O 1
ATOM 606 N N . THR A 1 86 ? 0.864 -10.030 -2.193 1.00 92.38 86 THR A N 1
ATOM 607 C CA . THR A 1 86 ? -0.075 -11.169 -2.258 1.00 92.38 86 THR A CA 1
ATOM 608 C C . THR A 1 86 ? -0.186 -11.772 -3.651 1.00 92.38 86 THR A C 1
ATOM 610 O O . THR A 1 86 ? -0.656 -12.895 -3.792 1.00 92.38 86 THR A O 1
ATOM 613 N N . ALA A 1 87 ? 0.211 -11.023 -4.676 1.00 91.06 87 ALA A N 1
ATOM 614 C CA . ALA A 1 87 ? 0.327 -11.484 -6.051 1.00 91.06 87 ALA A CA 1
ATOM 615 C C . ALA A 1 87 ? 1.342 -10.601 -6.787 1.00 91.06 87 ALA A C 1
ATOM 617 O O . ALA A 1 87 ? 1.753 -9.554 -6.276 1.00 91.06 87 ALA A O 1
ATOM 618 N N . ASP A 1 88 ? 1.727 -11.006 -7.993 1.00 88.00 88 ASP A N 1
ATOM 619 C CA . ASP A 1 88 ? 2.573 -10.178 -8.845 1.00 88.00 88 ASP A CA 1
ATOM 620 C C . ASP A 1 88 ? 1.942 -8.803 -9.065 1.00 88.00 88 ASP A C 1
ATOM 622 O O . ASP A 1 88 ? 0.753 -8.672 -9.353 1.00 88.00 88 ASP A O 1
ATOM 626 N N . ASP A 1 89 ? 2.761 -7.772 -8.873 1.00 89.44 89 ASP A N 1
ATOM 627 C CA . ASP A 1 89 ? 2.398 -6.359 -8.932 1.00 89.44 89 ASP A CA 1
ATOM 628 C C . ASP A 1 89 ? 1.305 -5.911 -7.930 1.00 89.44 89 ASP A C 1
ATOM 630 O O . ASP A 1 89 ? 0.804 -4.782 -8.018 1.00 89.44 89 ASP A O 1
ATOM 634 N N . VAL A 1 90 ? 0.943 -6.752 -6.949 1.00 92.75 90 VAL A N 1
ATOM 635 C CA . VAL A 1 90 ? -0.145 -6.499 -5.990 1.00 92.75 90 VAL A CA 1
ATOM 636 C C . VAL A 1 90 ? 0.333 -6.619 -4.546 1.00 92.75 90 VAL A C 1
ATOM 638 O O . VAL A 1 90 ? 0.730 -7.684 -4.067 1.00 92.75 90 VAL A O 1
ATOM 641 N N . VAL A 1 91 ? 0.182 -5.522 -3.807 1.00 94.50 91 VAL A N 1
ATOM 642 C CA . VAL A 1 91 ? 0.395 -5.469 -2.361 1.00 94.50 91 VAL A CA 1
ATOM 643 C C . VAL A 1 91 ? -0.944 -5.360 -1.652 1.00 94.50 91 VAL A C 1
ATOM 645 O O . VAL A 1 91 ? -1.733 -4.466 -1.951 1.00 94.50 91 VAL A O 1
ATOM 648 N N . THR A 1 92 ? -1.189 -6.228 -0.678 1.00 95.69 92 THR A N 1
ATOM 649 C CA . THR A 1 92 ? -2.301 -6.067 0.262 1.00 95.69 92 THR A CA 1
ATOM 650 C C . THR A 1 92 ? -1.802 -5.332 1.495 1.00 95.69 92 THR A C 1
ATOM 652 O O . THR A 1 92 ? -0.819 -5.741 2.111 1.00 95.69 92 THR A O 1
ATOM 655 N N . VAL A 1 93 ? -2.469 -4.234 1.833 1.00 95.06 93 VAL A N 1
ATOM 656 C CA . VAL A 1 93 ? -2.256 -3.457 3.052 1.00 95.06 93 VAL A CA 1
ATOM 657 C C . VAL A 1 93 ? -3.347 -3.821 4.044 1.00 95.06 93 VAL A C 1
ATOM 659 O O . VAL A 1 93 ? -4.522 -3.906 3.687 1.00 95.06 93 VAL A O 1
ATOM 662 N N . TYR A 1 94 ? -2.949 -4.002 5.292 1.00 95.00 94 TYR A N 1
ATOM 663 C CA . TYR A 1 94 ? -3.814 -4.311 6.414 1.00 95.00 94 TYR A CA 1
ATOM 664 C C . TYR A 1 94 ? -3.723 -3.196 7.449 1.00 95.00 94 TYR A C 1
ATOM 666 O O . TYR A 1 94 ? -2.643 -2.654 7.695 1.00 95.00 94 TYR A O 1
ATOM 674 N N . LEU A 1 95 ? -4.856 -2.876 8.065 1.00 94.81 95 LEU A N 1
ATOM 675 C CA . LEU A 1 95 ? -4.982 -1.915 9.153 1.00 94.81 95 LEU A CA 1
ATOM 676 C C . LEU A 1 95 ? -5.649 -2.614 10.335 1.00 94.81 95 LEU A C 1
ATOM 678 O O . LEU A 1 95 ? -6.833 -2.947 10.276 1.00 94.81 95 LEU A O 1
ATOM 682 N N . TYR A 1 96 ? -4.895 -2.852 11.405 1.00 95.25 96 TYR A N 1
ATOM 683 C CA . TYR A 1 96 ? -5.427 -3.437 12.636 1.00 95.25 96 TYR A CA 1
ATOM 684 C C . TYR A 1 96 ? -5.858 -2.347 13.607 1.00 95.25 96 TYR A C 1
ATOM 686 O O . TYR A 1 96 ? -5.054 -1.489 13.979 1.00 95.25 96 TYR A O 1
ATOM 694 N N . ASN A 1 97 ? -7.113 -2.414 14.048 1.00 95.81 97 ASN A N 1
ATOM 695 C CA . ASN A 1 97 ? -7.629 -1.552 15.099 1.00 95.81 97 ASN A CA 1
ATOM 696 C C . ASN A 1 97 ? -7.309 -2.154 16.472 1.00 95.81 97 ASN A C 1
ATOM 698 O O . ASN A 1 97 ? -7.990 -3.065 16.944 1.00 95.81 97 ASN A O 1
ATOM 702 N N . ARG A 1 98 ? -6.286 -1.603 17.133 1.00 94.75 98 ARG A N 1
ATOM 703 C CA . ARG A 1 98 ? -5.850 -2.058 18.466 1.00 94.75 98 ARG A CA 1
ATOM 704 C C . ARG A 1 98 ? -6.672 -1.482 19.624 1.00 94.75 98 ARG A C 1
ATOM 706 O O . ARG A 1 98 ? -6.323 -1.705 20.781 1.00 94.75 98 ARG A O 1
ATOM 713 N N . THR A 1 99 ? -7.680 -0.664 19.333 1.00 94.31 99 THR A N 1
ATOM 714 C CA . THR A 1 99 ? -8.455 0.057 20.349 1.00 94.31 99 THR A CA 1
ATOM 715 C C . THR A 1 99 ? -9.688 -0.734 20.794 1.00 94.31 99 THR A C 1
ATOM 717 O O . THR A 1 99 ? -10.003 -1.787 20.242 1.00 94.31 99 THR A O 1
ATOM 720 N N . GLY A 1 100 ? -10.383 -0.225 21.817 1.00 93.62 100 GLY A N 1
ATOM 721 C CA . GLY A 1 100 ? -11.626 -0.809 22.334 1.00 93.62 100 GLY A CA 1
ATOM 722 C C . GLY A 1 100 ? -12.899 -0.368 21.605 1.00 93.62 100 GLY A C 1
ATOM 723 O O . GLY A 1 100 ? -13.978 -0.828 21.967 1.00 93.62 100 GLY A O 1
ATOM 724 N N . SER A 1 101 ? -12.789 0.500 20.594 1.00 93.56 101 SER A N 1
ATOM 725 C CA . SER A 1 101 ? -13.928 1.056 19.854 1.00 93.56 101 SER A CA 1
ATOM 726 C C . SER A 1 101 ? -13.693 0.968 18.345 1.00 93.56 101 SER A C 1
ATOM 728 O O . SER A 1 101 ? -12.544 0.901 17.909 1.00 93.56 101 SER A O 1
ATOM 730 N N . PRO A 1 102 ? -14.747 0.971 17.513 1.00 93.81 102 PRO A N 1
ATOM 731 C CA . PRO A 1 102 ? -14.582 1.081 16.069 1.00 93.81 102 PRO A CA 1
ATOM 732 C C . PRO A 1 102 ? -13.863 2.380 15.679 1.00 93.81 102 PRO A C 1
ATOM 734 O O . PRO A 1 102 ? -14.110 3.427 16.277 1.00 93.81 102 PRO A O 1
ATOM 737 N N . ILE A 1 103 ? -13.002 2.305 14.664 1.00 94.69 103 ILE A N 1
ATOM 738 C CA . ILE A 1 103 ? -12.341 3.462 14.047 1.00 94.69 103 ILE A CA 1
ATOM 739 C C . ILE A 1 103 ? -12.811 3.544 12.603 1.00 94.69 103 ILE A C 1
ATOM 741 O O . ILE A 1 103 ? -12.749 2.549 11.886 1.00 94.69 103 ILE A O 1
ATOM 745 N N . ASP A 1 104 ? -13.249 4.724 12.178 1.00 92.81 104 ASP A N 1
ATOM 746 C CA . ASP A 1 104 ? -13.601 5.011 10.788 1.00 92.81 104 ASP A CA 1
ATOM 747 C C . ASP A 1 104 ? -12.587 6.008 10.202 1.00 92.81 104 ASP A C 1
ATOM 749 O O . ASP A 1 104 ? -12.686 7.214 10.457 1.00 92.81 104 ASP A O 1
ATOM 753 N N . PRO A 1 105 ? -11.521 5.525 9.537 1.00 86.25 105 PRO A N 1
ATOM 754 C CA . PRO A 1 105 ? -10.505 6.397 8.979 1.00 86.25 105 PRO A CA 1
ATOM 755 C C . PRO A 1 105 ? -11.075 7.167 7.789 1.00 86.25 105 PRO A C 1
ATOM 757 O O . PRO A 1 105 ? -11.560 6.582 6.827 1.00 86.25 105 PRO A O 1
ATOM 760 N N . VAL A 1 106 ? -10.928 8.492 7.813 1.00 88.00 106 VAL A N 1
ATOM 761 C CA . VAL A 1 106 ? -11.278 9.337 6.666 1.00 88.00 106 VAL A CA 1
ATOM 762 C C . VAL A 1 106 ? -10.544 8.876 5.403 1.00 88.00 106 VAL A C 1
ATOM 764 O O . VAL A 1 106 ? -9.379 8.467 5.463 1.00 88.00 106 VAL A O 1
ATOM 767 N N . SER A 1 107 ? -11.206 8.999 4.248 1.00 90.75 107 SER A N 1
ATOM 768 C CA . SER A 1 107 ? -10.588 8.763 2.941 1.00 90.75 107 SER A CA 1
ATOM 769 C C . SER A 1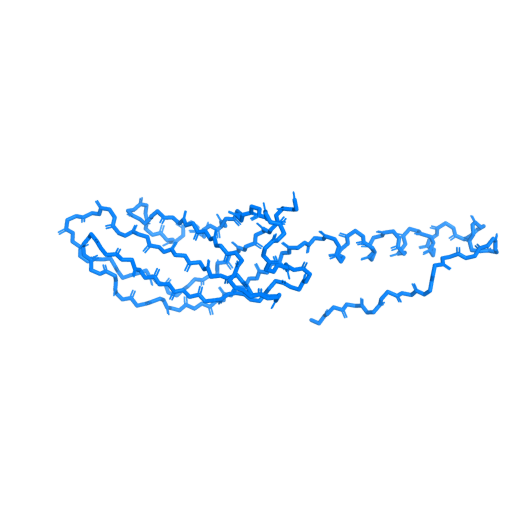 107 ? -9.237 9.473 2.833 1.00 90.75 107 SER A C 1
ATOM 771 O O . SER A 1 107 ? -9.153 10.701 2.921 1.00 90.75 107 SER A O 1
ATOM 773 N N . ALA A 1 1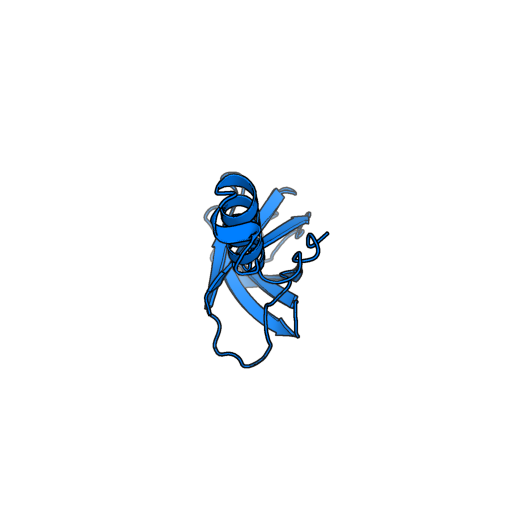08 ? -8.180 8.698 2.601 1.00 89.81 108 ALA A N 1
ATOM 774 C CA . ALA A 1 108 ? -6.814 9.200 2.575 1.00 89.81 108 ALA A CA 1
ATOM 775 C C . ALA A 1 108 ? -5.955 8.452 1.549 1.00 89.81 108 ALA A C 1
ATOM 777 O O . ALA A 1 108 ? -6.331 7.399 1.031 1.00 89.81 108 ALA A O 1
ATOM 778 N N . THR A 1 109 ? -4.790 9.018 1.233 1.00 93.25 109 THR A N 1
ATOM 779 C CA . THR A 1 109 ? -3.827 8.404 0.312 1.00 93.25 109 THR A CA 1
ATOM 780 C C . THR A 1 109 ? -2.814 7.579 1.086 1.00 93.25 109 THR A C 1
ATOM 782 O O . THR A 1 109 ? -1.988 8.125 1.816 1.00 93.25 109 THR A O 1
ATOM 785 N N . TYR A 1 110 ? -2.852 6.268 0.879 1.00 91.81 110 TYR A N 1
ATOM 786 C CA . TYR A 1 110 ? -1.903 5.323 1.449 1.00 91.81 110 TYR A CA 1
ATOM 787 C C . TYR A 1 110 ? -0.746 5.120 0.482 1.00 91.81 110 TYR A C 1
ATOM 789 O O . TYR A 1 110 ? -0.963 4.874 -0.708 1.00 91.81 110 TYR A O 1
ATOM 797 N N . TYR A 1 111 ? 0.477 5.213 0.996 1.00 92.44 111 TYR A N 1
ATOM 798 C CA . TYR A 1 111 ? 1.692 4.981 0.225 1.00 92.44 111 TYR A CA 1
ATOM 799 C C . TYR A 1 111 ? 2.288 3.635 0.605 1.00 92.44 111 TYR A C 1
ATOM 801 O O . TYR A 1 111 ? 2.312 3.253 1.773 1.00 92.44 111 TYR A O 1
ATOM 809 N N . VAL A 1 112 ? 2.792 2.920 -0.386 1.00 93.38 112 VAL A N 1
ATOM 810 C CA . VAL A 1 112 ? 3.410 1.612 -0.213 1.00 93.38 112 VAL A CA 1
ATOM 811 C C . VAL A 1 112 ? 4.764 1.641 -0.889 1.00 93.38 112 VAL A C 1
ATOM 813 O O . VAL A 1 112 ? 4.887 2.079 -2.034 1.00 93.38 112 VAL A O 1
ATOM 816 N N . ARG A 1 113 ? 5.782 1.158 -0.183 1.00 91.44 113 ARG A N 1
ATOM 817 C CA . ARG A 1 113 ? 7.105 0.894 -0.736 1.00 91.44 113 ARG A CA 1
ATOM 818 C C . ARG A 1 1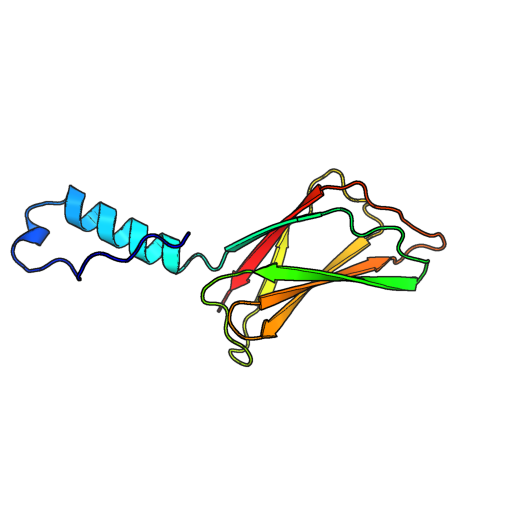13 ? 7.466 -0.555 -0.467 1.00 91.44 113 ARG A C 1
ATOM 820 O O . ARG A 1 113 ? 7.491 -0.981 0.681 1.00 91.44 113 ARG A O 1
ATOM 827 N N . VAL A 1 114 ? 7.772 -1.281 -1.525 1.00 90.56 114 VAL A N 1
ATOM 828 C CA . VAL A 1 114 ? 8.298 -2.638 -1.463 1.00 90.56 114 VAL A CA 1
ATOM 829 C C . VAL A 1 114 ? 9.821 -2.553 -1.516 1.00 90.56 114 VAL A C 1
ATOM 831 O O . VAL A 1 114 ? 10.387 -1.776 -2.291 1.00 90.56 114 VAL A O 1
ATOM 834 N N . MET A 1 115 ? 10.488 -3.308 -0.654 1.00 86.44 115 MET A N 1
ATOM 835 C CA . MET A 1 115 ? 11.935 -3.482 -0.677 1.00 86.44 115 MET A CA 1
ATOM 836 C C . MET A 1 115 ? 12.227 -4.951 -0.997 1.00 86.44 115 MET A C 1
ATOM 838 O O . MET A 1 115 ? 11.643 -5.818 -0.340 1.00 86.44 115 MET A O 1
ATOM 842 N N . PRO A 1 116 ? 13.045 -5.225 -2.028 1.00 78.25 116 PRO A N 1
ATOM 843 C CA . PRO A 1 116 ? 13.462 -6.580 -2.363 1.00 78.25 116 PRO A CA 1
ATOM 844 C C . PRO A 1 116 ? 14.340 -7.201 -1.274 1.00 78.25 116 PRO A C 1
ATOM 846 O O . PRO A 1 116 ? 14.934 -6.438 -0.475 1.00 78.25 116 PRO A O 1
#

pLDDT: mean 85.27, std 11.39, range [37.97, 95.94]